Protein AF-A0A3N5RL73-F1 (afdb_monomer_lite)

pLDDT: mean 87.53, std 9.95, range [40.62, 96.88]

Foldseek 3Di:
DDDDPDPPPDDDLPDDDDPVVVVVVVVVVCVVQLVVQQLLLQLLQHDSVVQVVVQVVVQVVVCVVVVSPDNDGRGDDLVCSVVLNVQCCVPVVVCVPDPPRRHDPVSCVRCVVVVVVVV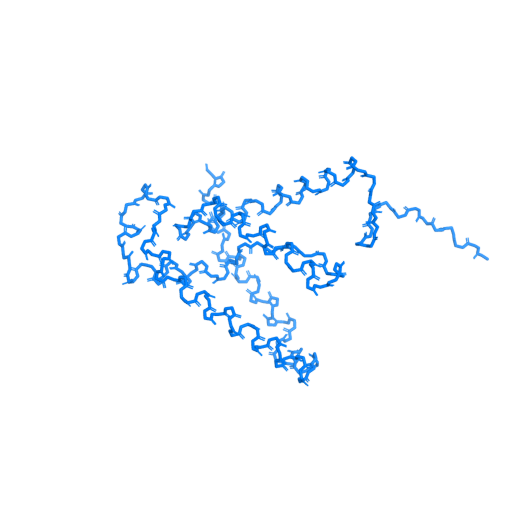VVVVVVVVVCVVVDPVVVCVVQPCVNVVVVVVVSVVVCVVVVVVVVD

Sequence (166 aa):
MTVKEQPIAGYLPADTPPWGAMLSLAFQQVLTMFPATVLVAILTKFDVGVTLLASGIGTIVALLVSSRRIPMYYGSSFSYISVVVTAMSLYASDCFADPTTFYCPEGVRLVQVGIIGTAVVEILIGLLIMRIGKAALDKALPPIITGSVAIVIGVALAGAALNMAA

Structure (mmCIF, N/CA/C/O backbone):
data_AF-A0A3N5RL73-F1
#
_entry.id   AF-A0A3N5RL73-F1
#
loop_
_atom_site.group_PDB
_atom_site.id
_atom_site.type_symbol
_atom_site.label_atom_id
_atom_site.label_alt_id
_atom_site.label_comp_id
_atom_site.label_asym_id
_atom_site.label_entity_id
_atom_site.label_seq_id
_atom_site.pdbx_PDB_ins_code
_atom_site.Cartn_x
_atom_site.Cartn_y
_atom_site.Cartn_z
_atom_site.occupancy
_atom_site.B_iso_or_equiv
_atom_site.auth_seq_id
_atom_site.auth_comp_id
_atom_site.auth_asym_id
_atom_site.auth_atom_id
_atom_site.pdbx_PDB_model_num
ATOM 1 N N . MET A 1 1 ? -15.400 5.878 47.281 1.00 42.94 1 MET A N 1
ATOM 2 C CA . MET A 1 1 ? -14.111 6.188 46.628 1.00 42.94 1 MET A CA 1
ATOM 3 C C . MET A 1 1 ? -14.420 6.675 45.222 1.00 42.94 1 MET A C 1
ATOM 5 O O . MET A 1 1 ? -14.695 5.869 44.348 1.00 42.94 1 MET A O 1
ATOM 9 N N . THR A 1 2 ? -14.513 7.990 45.037 1.00 40.62 2 THR A N 1
ATOM 10 C CA . THR A 1 2 ? -14.751 8.620 43.732 1.00 40.62 2 THR A CA 1
ATOM 11 C C . THR A 1 2 ? -13.451 8.579 42.939 1.00 40.62 2 THR A C 1
ATOM 13 O O . THR A 1 2 ? -12.511 9.306 43.261 1.00 40.62 2 THR A O 1
ATOM 16 N N . VAL A 1 3 ? -13.374 7.688 41.950 1.00 48.78 3 VAL A N 1
ATOM 17 C CA . VAL A 1 3 ? -12.258 7.643 41.003 1.00 48.78 3 VAL A CA 1
ATOM 18 C C . VAL A 1 3 ? -12.286 8.956 40.227 1.00 48.78 3 VAL A C 1
ATOM 20 O O . VAL A 1 3 ? -13.210 9.222 39.468 1.00 48.78 3 VAL A O 1
ATOM 23 N N . LYS A 1 4 ? -11.313 9.823 40.503 1.00 47.50 4 LYS A N 1
ATOM 24 C CA . LYS A 1 4 ? -11.118 11.085 39.796 1.00 47.50 4 LYS A CA 1
ATOM 25 C C . LYS A 1 4 ? -10.590 10.713 38.409 1.00 47.50 4 LYS A C 1
ATOM 27 O O . LYS A 1 4 ? -9.442 10.285 38.306 1.00 47.50 4 LYS A O 1
ATOM 32 N N . GLU A 1 5 ? -11.438 10.781 37.384 1.00 56.78 5 GLU A N 1
ATOM 33 C CA . GLU A 1 5 ? -11.018 10.568 35.998 1.00 56.78 5 GLU A CA 1
ATOM 34 C C . GLU A 1 5 ? -9.892 11.560 35.683 1.00 56.78 5 GLU A C 1
ATOM 36 O O . GLU A 1 5 ? -10.065 12.778 35.747 1.00 56.78 5 GLU A O 1
ATOM 41 N N . GLN A 1 6 ? -8.695 11.027 35.442 1.00 58.50 6 GLN A N 1
ATOM 42 C CA . GLN A 1 6 ? -7.573 11.800 34.924 1.00 58.50 6 GLN A CA 1
ATOM 43 C C . GLN A 1 6 ? -8.011 12.350 33.560 1.00 58.50 6 GLN A C 1
ATOM 45 O O . GLN A 1 6 ? -8.498 11.559 32.748 1.00 58.50 6 GLN A O 1
ATOM 50 N N . PRO A 1 7 ? -7.881 13.661 33.287 1.00 56.38 7 PRO A N 1
ATOM 51 C CA . PRO A 1 7 ? -8.250 14.201 31.990 1.00 56.38 7 PRO A CA 1
ATOM 52 C C . PRO A 1 7 ? -7.382 13.509 30.941 1.00 56.38 7 PRO A C 1
ATOM 54 O O . PRO A 1 7 ? -6.158 13.644 30.947 1.00 56.38 7 PRO A O 1
ATOM 57 N N . ILE A 1 8 ? -8.015 12.702 30.092 1.00 63.44 8 ILE A N 1
ATOM 58 C CA . ILE A 1 8 ? -7.330 11.976 29.031 1.00 63.44 8 ILE A CA 1
ATOM 59 C C . ILE A 1 8 ? -6.752 13.044 28.101 1.00 63.44 8 ILE A C 1
ATOM 61 O O . ILE A 1 8 ? -7.492 13.775 27.447 1.00 63.44 8 ILE A O 1
ATOM 65 N N . ALA A 1 9 ? -5.429 13.198 28.094 1.00 69.88 9 ALA A N 1
ATOM 66 C CA . ALA A 1 9 ? -4.755 14.147 27.221 1.00 69.88 9 ALA A CA 1
ATOM 67 C C . ALA A 1 9 ? -4.722 13.573 25.795 1.00 69.88 9 ALA A C 1
ATOM 69 O O . ALA A 1 9 ? -3.747 12.944 25.393 1.00 69.88 9 ALA A O 1
ATOM 70 N N . GLY A 1 10 ? -5.816 13.730 25.047 1.00 76.44 10 GLY A N 1
ATOM 71 C CA . GLY A 1 10 ? -5.929 13.255 23.668 1.00 76.44 10 GLY A CA 1
ATOM 72 C C . GLY A 1 10 ? -7.360 13.278 23.137 1.00 76.44 10 GLY A C 1
ATOM 73 O O . GLY A 1 10 ? -8.298 13.557 23.876 1.00 76.44 10 GLY A O 1
ATOM 74 N N . TYR A 1 11 ? -7.505 12.978 21.847 1.00 84.19 11 TYR A N 1
ATOM 75 C CA . TYR A 1 11 ? -8.799 12.808 21.187 1.00 84.19 11 TYR A CA 1
ATOM 76 C C . TYR A 1 11 ? -9.004 11.332 20.853 1.00 84.19 11 TYR A C 1
ATOM 78 O O . TYR A 1 11 ? -8.106 10.681 20.313 1.00 84.19 11 TYR A O 1
ATOM 86 N N . LEU A 1 12 ? -10.181 10.803 21.162 1.00 85.75 12 LEU A N 1
ATOM 87 C CA . LEU A 1 12 ? -10.615 9.484 20.722 1.00 85.75 12 LEU A CA 1
ATOM 88 C C . LEU A 1 12 ? -11.073 9.540 19.256 1.00 85.75 12 LEU A C 1
ATOM 90 O O . LEU A 1 12 ? -11.451 10.603 18.766 1.00 85.75 12 LEU A O 1
ATOM 94 N N . PRO A 1 13 ? -11.124 8.399 18.543 1.00 81.69 13 PRO A N 1
ATOM 95 C CA . PRO A 1 13 ? -11.604 8.359 17.158 1.00 81.69 13 PRO A CA 1
ATOM 96 C C . PRO A 1 13 ? -13.014 8.926 16.934 1.00 81.69 13 PRO A C 1
ATOM 98 O O . PRO A 1 13 ? -13.340 9.319 15.818 1.00 81.69 13 PRO A O 1
ATOM 101 N N . ALA A 1 14 ? -13.855 8.929 17.972 1.00 80.56 14 ALA A N 1
ATOM 102 C CA . ALA A 1 14 ? -15.213 9.467 17.922 1.00 80.56 14 ALA A CA 1
ATOM 103 C C . ALA A 1 14 ? -15.287 10.970 18.244 1.00 80.56 14 ALA A C 1
ATOM 105 O O . ALA A 1 14 ? -16.332 11.583 18.019 1.00 80.56 14 ALA A O 1
ATOM 106 N N . ASP A 1 15 ? -14.210 11.557 18.765 1.00 85.31 15 ASP A N 1
ATOM 107 C CA . ASP A 1 15 ? -14.192 12.955 19.170 1.00 85.31 15 ASP A CA 1
ATOM 108 C C . ASP A 1 15 ? -14.015 13.861 17.952 1.00 85.31 15 ASP A C 1
ATOM 110 O O . ASP A 1 15 ? -13.304 13.544 16.997 1.00 85.31 15 ASP A O 1
ATOM 114 N N . THR A 1 16 ? -14.640 15.035 18.001 1.00 85.44 16 THR A N 1
ATOM 115 C CA . THR A 1 16 ? -14.447 16.100 17.014 1.00 85.44 16 THR A CA 1
ATOM 116 C C . THR A 1 16 ? -13.618 17.216 17.651 1.00 85.44 16 THR A C 1
ATOM 118 O O . THR A 1 16 ? -14.180 18.020 18.403 1.00 85.44 16 THR A O 1
ATOM 121 N N . PRO A 1 17 ? -12.294 17.273 17.399 1.00 86.88 17 PRO A N 1
ATOM 122 C CA . PRO A 1 17 ? -11.440 18.312 17.954 1.00 86.88 17 PRO A CA 1
ATOM 123 C C . PRO A 1 17 ? -11.892 19.713 17.514 1.00 86.88 17 PRO A C 1
ATOM 125 O O . PRO A 1 17 ? -12.542 19.861 16.477 1.00 86.88 17 PRO A O 1
ATOM 128 N N . PRO A 1 18 ? -11.479 20.775 18.225 1.00 91.94 18 PRO A N 1
ATOM 129 C CA . PRO A 1 18 ? -11.580 22.137 17.719 1.00 91.94 18 PRO A CA 1
ATOM 130 C C . PRO A 1 18 ? -10.900 22.259 16.352 1.00 91.94 18 PRO A C 1
ATOM 132 O O . PRO A 1 18 ? -9.870 21.631 16.104 1.00 91.94 18 PRO A O 1
ATOM 135 N N . TRP A 1 19 ? -11.422 23.129 15.489 1.00 90.75 19 TRP A N 1
ATOM 136 C CA . TRP A 1 19 ? -10.955 23.292 14.106 1.00 90.75 19 TRP A CA 1
ATOM 137 C C . TRP A 1 19 ? -9.427 23.443 13.963 1.00 90.75 19 TRP A C 1
ATOM 139 O O . TRP A 1 19 ? -8.816 22.808 13.107 1.00 90.75 19 TRP A O 1
ATOM 149 N N . GLY A 1 20 ? -8.784 24.226 14.839 1.00 92.00 20 GLY A N 1
ATOM 150 C CA . GLY A 1 20 ? -7.326 24.397 14.820 1.00 92.00 20 GLY A CA 1
ATOM 151 C C . GLY A 1 20 ? -6.554 23.114 15.153 1.00 92.00 20 GLY A C 1
ATOM 152 O O . GLY A 1 20 ? -5.545 22.812 14.517 1.00 92.00 20 GLY A O 1
ATOM 153 N N . ALA A 1 21 ? -7.055 22.320 16.104 1.00 88.88 21 ALA A N 1
ATOM 154 C CA . ALA A 1 21 ? -6.481 21.019 16.432 1.00 88.88 21 ALA A CA 1
ATOM 155 C C . ALA A 1 21 ? -6.717 20.009 15.299 1.00 88.88 21 ALA A C 1
ATOM 157 O O . ALA A 1 21 ? -5.794 19.278 14.951 1.00 88.88 21 ALA A O 1
ATOM 158 N N . MET A 1 22 ? -7.900 20.014 14.670 1.00 90.12 22 MET A N 1
ATOM 159 C CA . MET A 1 22 ? -8.181 19.182 13.491 1.00 90.12 22 MET A CA 1
ATOM 160 C C . MET A 1 22 ? -7.202 19.466 12.352 1.00 90.12 22 MET A C 1
ATOM 162 O O . MET A 1 22 ? -6.663 18.531 11.768 1.00 90.12 22 MET A O 1
ATOM 166 N N . LEU A 1 23 ? -6.947 20.743 12.053 1.00 92.50 23 LEU A N 1
ATOM 167 C CA . LEU A 1 23 ? -6.025 21.131 10.988 1.00 92.50 23 LEU A CA 1
ATOM 168 C C . LEU A 1 23 ? -4.587 20.691 11.298 1.00 92.50 23 LEU A C 1
ATOM 170 O O . LEU A 1 23 ? -3.907 20.156 10.426 1.00 92.50 23 LEU A O 1
ATOM 174 N N . SER A 1 24 ? -4.144 20.864 12.546 1.00 93.50 24 SER A N 1
ATOM 175 C CA . SER A 1 24 ? -2.822 20.416 12.999 1.00 93.50 24 SER A CA 1
ATOM 176 C C . SER A 1 24 ? -2.663 18.894 12.895 1.00 93.50 24 SER A C 1
ATOM 178 O O . SER A 1 24 ? -1.688 18.412 12.322 1.00 93.50 24 SER A O 1
ATOM 180 N N . LEU A 1 25 ? -3.651 18.127 13.369 1.00 91.75 25 LEU A N 1
ATOM 181 C CA . LEU A 1 25 ? -3.655 16.662 13.290 1.00 91.75 25 LEU A CA 1
ATOM 182 C C . LEU A 1 25 ? -3.693 16.165 11.839 1.00 91.75 25 LEU A C 1
ATOM 184 O O . LEU A 1 25 ? -2.964 15.242 11.483 1.00 91.75 25 LEU A O 1
ATOM 188 N N . ALA A 1 26 ? -4.494 16.802 10.981 1.00 90.25 26 ALA A N 1
ATOM 189 C CA . ALA A 1 26 ? -4.532 16.488 9.556 1.00 90.25 26 ALA A CA 1
ATOM 190 C C . ALA A 1 26 ? -3.167 16.726 8.899 1.00 90.25 26 ALA A C 1
ATOM 192 O O . ALA A 1 26 ? -2.690 15.887 8.136 1.00 90.25 26 ALA A O 1
ATOM 193 N N . PHE A 1 27 ? -2.504 17.832 9.236 1.00 92.75 27 PHE A N 1
ATOM 194 C CA . PHE A 1 27 ? -1.169 18.130 8.732 1.00 92.75 27 PHE A CA 1
ATOM 195 C C . PHE A 1 27 ? -0.124 17.116 9.220 1.00 92.75 27 PHE A C 1
ATOM 197 O O . PHE A 1 27 ? 0.655 16.614 8.412 1.00 92.75 27 PHE A O 1
ATOM 204 N N . GLN A 1 28 ? -0.149 16.737 10.502 1.00 93.81 28 GLN A N 1
ATOM 205 C CA . GLN A 1 28 ? 0.718 15.681 11.043 1.00 93.81 28 GLN A CA 1
ATOM 206 C C . GLN A 1 28 ? 0.522 14.350 10.312 1.00 93.81 28 GLN A C 1
ATOM 208 O O . GLN A 1 28 ? 1.499 13.685 9.963 1.00 93.81 28 GLN A O 1
ATOM 213 N N . GLN A 1 29 ? -0.727 13.981 10.025 1.00 91.62 29 GLN A N 1
ATOM 214 C CA . GLN A 1 29 ? -1.035 12.756 9.295 1.00 91.62 29 GLN A CA 1
ATOM 215 C C . GLN A 1 29 ? -0.472 12.794 7.870 1.00 91.62 29 GLN A C 1
ATOM 217 O O . GLN A 1 29 ? 0.150 11.827 7.429 1.00 91.62 29 GLN A O 1
ATOM 222 N N . VAL A 1 30 ? -0.652 13.914 7.162 1.00 90.69 30 VAL A N 1
ATOM 223 C CA . VAL A 1 30 ? -0.111 14.098 5.808 1.00 90.69 30 VAL A CA 1
ATOM 224 C C . VAL A 1 30 ? 1.410 13.994 5.823 1.00 90.69 30 VAL A C 1
ATOM 226 O O . VAL A 1 30 ? 1.960 13.213 5.052 1.00 90.69 30 VAL A O 1
ATOM 229 N N . LEU A 1 31 ? 2.089 14.704 6.727 1.00 91.44 31 LEU A N 1
ATOM 230 C CA . LEU A 1 31 ? 3.550 14.650 6.842 1.00 91.44 31 LEU A CA 1
ATOM 231 C C . LEU A 1 31 ? 4.068 13.241 7.147 1.00 91.44 31 LEU A C 1
ATOM 233 O O . LEU A 1 31 ? 5.123 12.857 6.652 1.00 91.44 31 LEU A O 1
ATOM 237 N N . THR A 1 32 ? 3.320 12.465 7.929 1.00 91.25 32 THR A N 1
ATOM 238 C CA . THR A 1 32 ? 3.708 11.098 8.298 1.00 91.25 32 THR A CA 1
ATOM 239 C C . THR A 1 32 ? 3.550 10.123 7.129 1.00 91.25 32 THR A C 1
ATOM 241 O O . THR A 1 32 ? 4.399 9.259 6.922 1.00 91.25 32 THR A O 1
ATOM 244 N N . MET A 1 33 ? 2.479 10.253 6.340 1.00 91.38 33 MET A N 1
ATOM 245 C CA . MET A 1 33 ? 2.147 9.303 5.266 1.00 91.38 33 MET A CA 1
ATOM 246 C C . MET A 1 33 ? 2.750 9.670 3.904 1.00 91.38 33 MET A C 1
ATOM 248 O O . MET A 1 33 ? 2.891 8.808 3.028 1.00 91.38 33 MET A O 1
ATOM 252 N N . PHE A 1 34 ? 3.113 10.940 3.713 1.00 91.00 34 PHE A N 1
ATOM 253 C CA . PHE A 1 34 ? 3.621 11.462 2.447 1.00 91.00 34 PHE A CA 1
ATOM 254 C C . PHE A 1 34 ? 4.910 10.767 1.981 1.00 91.00 34 PHE A C 1
ATOM 256 O O . PHE A 1 34 ? 4.891 10.236 0.868 1.00 91.00 34 PHE A O 1
ATOM 263 N N . PRO A 1 35 ? 5.992 10.662 2.785 1.00 89.38 35 PRO A N 1
ATOM 264 C CA . PRO A 1 35 ? 7.2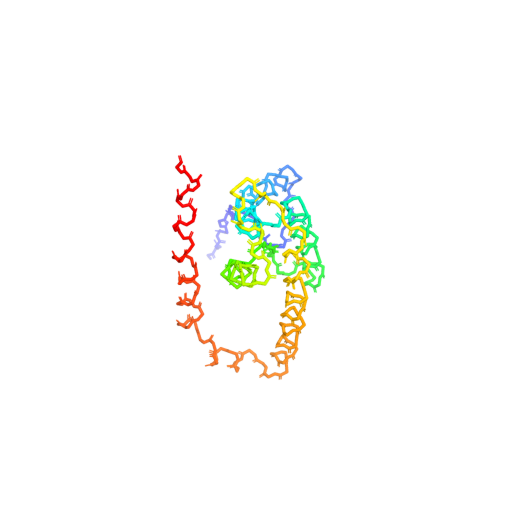51 10.087 2.306 1.00 89.38 35 PRO A CA 1
ATOM 265 C C . PRO A 1 35 ? 7.095 8.642 1.831 1.00 89.38 35 PRO A C 1
ATOM 267 O O . PRO A 1 35 ? 7.623 8.275 0.788 1.00 89.38 35 PRO A O 1
ATOM 270 N N . ALA A 1 36 ? 6.309 7.837 2.553 1.00 88.31 36 ALA A N 1
ATOM 271 C CA . ALA A 1 36 ? 6.050 6.447 2.195 1.00 88.31 36 ALA A CA 1
ATOM 272 C C . ALA A 1 36 ? 5.276 6.318 0.869 1.00 88.31 36 ALA A C 1
ATOM 274 O O . ALA A 1 36 ? 5.620 5.502 0.016 1.00 88.31 36 ALA A O 1
ATOM 275 N N . THR A 1 37 ? 4.248 7.146 0.670 1.00 91.94 37 THR A N 1
ATOM 276 C CA . THR A 1 37 ? 3.416 7.105 -0.544 1.00 91.94 37 THR A CA 1
ATOM 277 C C . THR A 1 37 ? 4.203 7.559 -1.776 1.00 91.94 37 THR A C 1
ATOM 279 O O . THR A 1 37 ? 4.136 6.916 -2.825 1.00 91.94 37 THR A O 1
ATOM 282 N N . VAL A 1 38 ? 4.993 8.626 -1.627 1.00 91.75 38 VAL A N 1
ATOM 283 C CA . VAL A 1 38 ? 5.872 9.160 -2.678 1.00 91.75 38 VAL A CA 1
ATOM 284 C C . VAL A 1 38 ? 6.990 8.177 -3.014 1.00 91.75 38 VAL A C 1
ATOM 286 O O . VAL A 1 38 ? 7.269 7.960 -4.190 1.00 91.75 38 VAL A O 1
ATOM 289 N N . LEU A 1 39 ? 7.579 7.529 -2.005 1.00 89.06 39 LEU A N 1
ATOM 290 C CA . LEU A 1 39 ? 8.617 6.516 -2.188 1.00 89.06 39 LEU A CA 1
ATOM 291 C C . LEU A 1 39 ? 8.160 5.408 -3.140 1.00 89.06 39 LEU A C 1
ATOM 293 O O . LEU A 1 39 ? 8.840 5.101 -4.118 1.00 89.06 39 LEU A O 1
ATOM 297 N N . VAL A 1 40 ? 6.985 4.831 -2.890 1.00 90.69 40 VAL A N 1
ATOM 298 C CA . VAL A 1 40 ? 6.459 3.766 -3.754 1.00 90.69 40 VAL A CA 1
ATOM 299 C C . VAL A 1 40 ? 6.236 4.278 -5.171 1.00 90.69 40 VAL A C 1
ATOM 301 O O . VAL A 1 40 ? 6.606 3.584 -6.117 1.00 90.69 40 VAL A O 1
ATOM 304 N N . ALA A 1 41 ? 5.677 5.481 -5.332 1.00 92.31 41 ALA A N 1
ATOM 305 C CA . ALA A 1 41 ? 5.438 6.058 -6.651 1.00 92.31 41 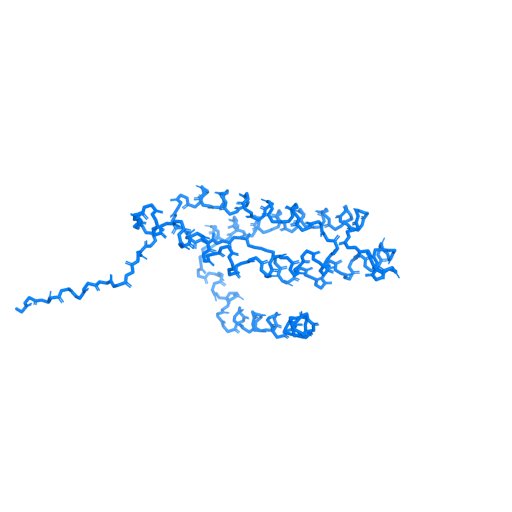ALA A CA 1
ATOM 306 C C . ALA A 1 41 ? 6.746 6.210 -7.446 1.00 92.31 41 ALA A C 1
ATOM 308 O O . ALA A 1 41 ? 6.824 5.775 -8.593 1.00 92.31 41 ALA A O 1
ATOM 309 N N . ILE A 1 42 ? 7.804 6.719 -6.807 1.00 90.06 42 ILE A N 1
ATOM 310 C CA . ILE A 1 42 ? 9.124 6.879 -7.431 1.00 90.06 42 ILE A CA 1
ATOM 311 C C . ILE A 1 42 ? 9.723 5.521 -7.812 1.00 90.06 42 ILE A C 1
ATOM 313 O O . ILE A 1 42 ? 10.163 5.345 -8.948 1.00 90.06 42 ILE A O 1
ATOM 317 N N . LEU A 1 43 ? 9.714 4.537 -6.906 1.00 89.00 43 LEU A N 1
ATOM 318 C CA . LEU A 1 43 ? 10.297 3.216 -7.182 1.00 89.00 43 LEU A CA 1
ATOM 319 C C . LEU A 1 43 ? 9.562 2.460 -8.290 1.00 89.00 43 LEU A C 1
ATOM 321 O O . LEU A 1 43 ? 10.178 1.698 -9.031 1.00 89.00 43 LEU A O 1
ATOM 325 N N . THR A 1 44 ? 8.254 2.675 -8.415 1.00 91.12 44 THR A N 1
ATOM 326 C CA . THR A 1 44 ? 7.408 2.016 -9.420 1.00 91.12 44 THR A CA 1
ATOM 327 C C . THR A 1 44 ? 7.262 2.812 -10.717 1.00 91.12 44 THR A C 1
ATOM 329 O O . THR A 1 44 ? 6.608 2.340 -11.642 1.00 91.12 44 THR A O 1
ATOM 332 N N . LYS A 1 45 ? 7.894 3.991 -10.826 1.00 91.31 45 LYS A N 1
ATOM 333 C CA . LYS A 1 45 ? 7.756 4.925 -11.961 1.00 91.31 45 LYS A CA 1
ATOM 334 C C . LYS A 1 45 ? 6.306 5.372 -12.203 1.00 91.31 45 LYS A C 1
ATOM 336 O O . LYS A 1 45 ? 5.894 5.581 -13.348 1.00 91.31 45 LYS A O 1
ATOM 341 N N . PHE A 1 46 ? 5.525 5.497 -11.134 1.00 92.94 46 PHE A N 1
ATOM 342 C CA . PHE A 1 46 ? 4.163 6.027 -11.163 1.00 92.94 46 PHE A CA 1
ATOM 343 C C . PHE A 1 46 ? 4.188 7.544 -10.971 1.00 92.94 46 PHE A C 1
ATOM 345 O O . PHE A 1 46 ? 5.076 8.091 -10.319 1.00 92.94 46 PHE A O 1
ATOM 352 N N . ASP A 1 47 ? 3.180 8.234 -11.505 1.00 94.31 47 ASP A N 1
ATOM 353 C CA . ASP A 1 47 ? 3.035 9.666 -11.260 1.00 94.31 47 ASP A CA 1
ATOM 354 C C . ASP A 1 47 ? 2.721 9.918 -9.776 1.00 94.31 47 ASP A C 1
ATOM 356 O O . ASP A 1 47 ? 1.760 9.377 -9.212 1.00 94.31 47 ASP A O 1
ATOM 360 N N . VAL A 1 48 ? 3.551 10.737 -9.129 1.00 92.81 48 VAL A N 1
ATOM 361 C CA . VAL A 1 48 ? 3.452 11.025 -7.693 1.00 92.81 48 VAL A CA 1
ATOM 362 C C . VAL A 1 48 ? 2.146 11.751 -7.362 1.00 92.81 48 VAL A C 1
ATOM 364 O O . VAL A 1 48 ? 1.496 11.423 -6.368 1.00 92.81 48 VAL A O 1
ATOM 367 N N . GLY A 1 49 ? 1.735 12.710 -8.196 1.00 93.88 49 GLY A N 1
ATOM 368 C CA . GLY A 1 49 ? 0.524 13.501 -7.985 1.00 93.88 49 GLY A CA 1
ATOM 369 C C . GLY A 1 49 ? -0.736 12.647 -8.082 1.00 93.88 49 GLY A C 1
ATOM 370 O O . GLY A 1 49 ? -1.589 12.700 -7.194 1.00 93.88 49 GLY A O 1
ATOM 371 N N . VAL A 1 50 ? -0.823 11.798 -9.107 1.00 93.44 50 VAL A N 1
ATOM 372 C CA . VAL A 1 50 ? -1.930 10.846 -9.283 1.00 93.44 50 VAL A CA 1
ATOM 373 C C . VAL A 1 50 ? -1.968 9.841 -8.136 1.00 93.44 50 VAL A C 1
ATOM 375 O O . VAL A 1 50 ? -3.043 9.558 -7.612 1.00 93.44 50 VAL A O 1
ATOM 378 N N . THR A 1 51 ? -0.811 9.343 -7.695 1.00 93.88 51 THR A N 1
ATOM 379 C CA . THR A 1 51 ? -0.731 8.382 -6.582 1.00 93.88 51 THR A CA 1
ATOM 380 C C . THR A 1 51 ? -1.216 9.000 -5.267 1.00 93.88 51 THR A C 1
ATOM 382 O O . THR A 1 51 ? -2.014 8.389 -4.552 1.00 93.88 51 THR A O 1
ATOM 385 N N . LEU A 1 52 ? -0.804 10.234 -4.958 1.00 94.12 52 LEU A N 1
ATOM 386 C CA . LEU A 1 52 ? -1.267 10.966 -3.772 1.00 94.12 52 LEU A CA 1
ATOM 387 C C . LEU A 1 52 ? -2.768 11.269 -3.836 1.00 94.12 52 LEU A C 1
ATOM 389 O O . LEU A 1 52 ? -3.474 11.098 -2.840 1.00 94.12 52 LEU A O 1
ATOM 393 N N . LEU A 1 53 ? -3.268 11.679 -5.005 1.00 94.88 53 LEU A N 1
ATOM 394 C CA . LEU A 1 53 ? -4.691 11.935 -5.218 1.00 94.88 53 LEU A CA 1
ATOM 395 C C . LEU A 1 53 ? -5.519 10.657 -5.028 1.00 94.88 53 LEU A C 1
ATOM 397 O O . LEU A 1 53 ? -6.515 10.674 -4.306 1.00 94.88 53 LEU A O 1
ATOM 401 N N . ALA A 1 54 ? -5.092 9.546 -5.630 1.00 93.75 54 ALA A N 1
ATOM 402 C CA . ALA A 1 54 ? -5.758 8.253 -5.514 1.00 93.75 54 ALA A CA 1
ATOM 403 C C . ALA A 1 54 ? -5.771 7.743 -4.064 1.00 93.75 54 ALA A C 1
ATOM 405 O O . ALA A 1 54 ? -6.810 7.285 -3.595 1.00 93.75 54 ALA A O 1
ATOM 406 N N . SER A 1 55 ? -4.663 7.893 -3.332 1.00 93.25 55 SER A N 1
ATOM 407 C CA . SER A 1 55 ? -4.563 7.586 -1.896 1.00 93.25 55 SER A CA 1
ATOM 408 C C . SER A 1 55 ? -5.543 8.419 -1.051 1.00 93.25 55 SER A C 1
ATOM 410 O O . SER A 1 55 ? -6.281 7.891 -0.211 1.00 93.25 55 SER A O 1
ATOM 412 N N . GLY A 1 56 ? -5.629 9.727 -1.319 1.00 93.38 56 GLY A N 1
ATOM 413 C CA . GLY A 1 56 ? -6.573 10.623 -0.649 1.00 93.38 56 GLY A CA 1
ATOM 414 C C . GLY A 1 56 ? -8.032 10.243 -0.908 1.00 93.38 56 GLY A C 1
ATOM 415 O O . GLY A 1 56 ? -8.815 10.104 0.034 1.00 93.38 56 GLY A O 1
ATOM 416 N N . ILE A 1 57 ? -8.392 10.006 -2.174 1.00 95.31 57 ILE A N 1
ATOM 417 C CA . ILE A 1 57 ? -9.738 9.558 -2.559 1.00 95.31 57 ILE A CA 1
ATOM 418 C C . ILE A 1 57 ? -10.047 8.193 -1.936 1.00 95.31 57 ILE A C 1
ATOM 420 O O . ILE A 1 57 ? -11.113 8.022 -1.350 1.00 95.31 57 ILE A O 1
ATOM 424 N N . GLY A 1 58 ? -9.115 7.240 -2.001 1.00 93.62 58 GLY A N 1
ATOM 425 C CA . GLY A 1 58 ? -9.266 5.908 -1.415 1.00 93.62 58 GLY A CA 1
ATOM 426 C C . GLY A 1 58 ? -9.506 5.963 0.091 1.00 93.62 58 GLY A C 1
ATOM 427 O O . GLY A 1 58 ? -10.408 5.299 0.600 1.00 93.62 58 GLY A O 1
ATOM 428 N N . THR A 1 59 ? -8.784 6.836 0.795 1.00 93.56 59 THR A N 1
ATOM 429 C CA . THR A 1 59 ? -8.992 7.079 2.227 1.00 93.56 59 THR A CA 1
ATOM 430 C C . THR A 1 59 ? -10.391 7.632 2.506 1.00 93.56 59 THR A C 1
ATOM 432 O O . THR A 1 59 ? -11.080 7.136 3.397 1.00 93.56 59 THR A O 1
ATOM 435 N N . ILE A 1 60 ? -10.866 8.609 1.725 1.00 93.62 60 ILE A N 1
ATOM 436 C CA . ILE A 1 60 ? -12.229 9.150 1.865 1.00 93.62 60 ILE A CA 1
ATOM 437 C C . ILE A 1 60 ? -13.273 8.053 1.629 1.00 93.62 60 ILE A C 1
ATOM 439 O O . ILE A 1 60 ? -14.186 7.891 2.439 1.00 93.62 60 ILE A O 1
ATOM 443 N N . VAL A 1 61 ? -13.127 7.270 0.557 1.00 93.81 61 VAL A N 1
ATOM 444 C CA . VAL A 1 61 ? -14.033 6.157 0.237 1.00 93.81 61 VAL A CA 1
ATOM 445 C C . VAL A 1 61 ? -14.062 5.143 1.380 1.00 93.81 61 VAL A C 1
ATOM 447 O O . VAL A 1 61 ? -15.142 4.768 1.830 1.00 93.81 61 VAL A O 1
ATOM 450 N N . ALA A 1 62 ? -12.907 4.750 1.917 1.00 91.81 62 ALA A N 1
ATOM 451 C CA . ALA A 1 62 ? -12.833 3.795 3.017 1.00 91.81 62 ALA A CA 1
ATOM 452 C C . ALA A 1 62 ? -13.477 4.320 4.310 1.00 91.81 62 ALA A C 1
ATOM 454 O O . ALA A 1 62 ? -14.160 3.570 5.014 1.00 91.81 62 ALA A O 1
ATOM 455 N N . LEU A 1 63 ? -13.322 5.611 4.617 1.00 91.81 63 LEU A N 1
ATOM 456 C CA . LEU A 1 63 ? -13.993 6.244 5.755 1.00 91.81 63 LEU A CA 1
ATOM 457 C C . LEU A 1 63 ? -15.516 6.274 5.578 1.00 91.81 63 LEU A C 1
ATOM 459 O O . LEU A 1 63 ? -16.246 6.065 6.546 1.00 91.81 63 LEU A O 1
ATOM 463 N N . LEU A 1 64 ? -16.011 6.497 4.359 1.00 93.12 64 LEU A N 1
ATOM 464 C CA . LEU A 1 64 ? -17.447 6.469 4.066 1.00 93.12 64 LEU A CA 1
ATOM 465 C C . LEU A 1 64 ? -18.013 5.047 4.152 1.00 93.12 64 LEU A C 1
ATOM 467 O O . LEU A 1 64 ? -19.016 4.831 4.829 1.00 93.12 64 LEU A O 1
ATOM 471 N N . VAL A 1 65 ? -17.339 4.066 3.547 1.00 92.00 65 VAL A N 1
ATOM 472 C CA . VAL A 1 65 ? -17.754 2.652 3.565 1.00 92.00 65 VAL A CA 1
ATOM 473 C C . VAL A 1 65 ? -17.741 2.083 4.987 1.00 92.00 65 VAL A C 1
ATOM 475 O O . VAL A 1 65 ? -18.666 1.379 5.383 1.00 92.00 65 VAL A O 1
ATOM 478 N N . SER A 1 66 ? -16.744 2.437 5.801 1.00 90.25 66 SER A N 1
ATOM 479 C CA . SER A 1 66 ? -16.653 2.008 7.206 1.00 90.25 66 SER A CA 1
ATOM 480 C C . SER A 1 66 ? -17.543 2.808 8.167 1.00 90.25 66 SER A C 1
ATOM 482 O O . SER A 1 66 ? -17.464 2.610 9.383 1.00 90.25 66 SER A O 1
ATOM 484 N N . SER A 1 67 ? -18.388 3.717 7.663 1.00 88.19 67 SER A N 1
ATOM 485 C CA . SER A 1 67 ? -19.220 4.615 8.482 1.00 88.19 67 SER A CA 1
ATOM 486 C C . SER A 1 67 ? -18.411 5.388 9.535 1.00 88.19 67 SER A C 1
ATOM 488 O O . SER A 1 67 ? -18.873 5.581 10.659 1.00 88.19 67 SER A O 1
ATOM 490 N N . ARG A 1 68 ? -17.182 5.794 9.187 1.00 86.69 68 ARG A N 1
ATOM 491 C CA . ARG A 1 68 ? -16.223 6.511 10.049 1.00 86.69 68 ARG A CA 1
ATOM 492 C C . ARG A 1 68 ? -15.851 5.768 11.338 1.00 86.69 68 ARG A C 1
ATOM 494 O O . ARG A 1 68 ? -15.392 6.387 12.290 1.00 86.69 68 ARG A O 1
ATOM 501 N N . ARG A 1 69 ? -16.034 4.444 11.387 1.00 85.75 69 ARG A N 1
ATOM 502 C CA . ARG A 1 69 ? -15.692 3.628 12.567 1.00 85.75 69 ARG A CA 1
ATOM 503 C C . ARG A 1 69 ? -14.234 3.195 12.603 1.00 85.75 69 ARG A C 1
ATOM 505 O O . ARG A 1 69 ? -13.730 2.864 13.670 1.00 85.75 69 ARG A O 1
ATOM 512 N N . ILE A 1 70 ? -13.579 3.157 11.444 1.00 87.62 70 ILE A N 1
ATOM 513 C CA . ILE A 1 70 ? -12.207 2.680 11.302 1.00 87.62 70 ILE A CA 1
ATOM 514 C C . ILE A 1 70 ? -11.337 3.858 10.833 1.00 87.62 70 ILE A C 1
ATOM 516 O O . ILE A 1 70 ? -11.362 4.188 9.646 1.00 87.62 70 ILE A O 1
ATOM 520 N N . PRO A 1 71 ? -10.583 4.512 11.737 1.00 84.00 71 PRO A N 1
ATOM 521 C CA . PRO A 1 71 ? -9.753 5.670 11.408 1.00 84.00 71 PRO A CA 1
ATOM 522 C C . PRO A 1 71 ? -8.430 5.222 10.766 1.00 84.00 71 PRO A C 1
ATOM 524 O O . PRO A 1 71 ? -7.383 5.215 11.407 1.00 84.00 71 PRO A O 1
ATOM 527 N N . MET A 1 72 ? -8.480 4.798 9.502 1.00 86.88 72 MET A N 1
ATOM 528 C CA . MET A 1 72 ? -7.313 4.318 8.751 1.00 86.88 72 MET A CA 1
ATOM 529 C C . MET A 1 72 ? -7.046 5.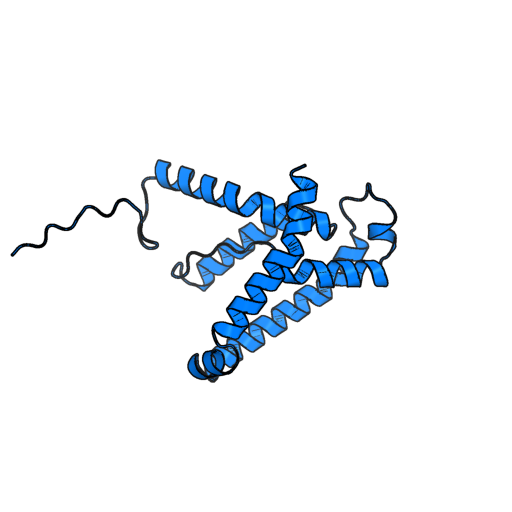196 7.527 1.00 86.88 72 MET A C 1
ATOM 531 O O . MET A 1 72 ? -7.973 5.563 6.806 1.00 86.88 72 MET A O 1
ATOM 535 N N . TYR A 1 73 ? -5.768 5.491 7.282 1.00 88.62 73 TYR A N 1
ATOM 536 C CA . TYR A 1 73 ? -5.283 6.106 6.046 1.00 88.62 73 TYR A CA 1
ATOM 537 C C . TYR A 1 73 ? -4.804 5.017 5.081 1.00 88.62 73 TYR A C 1
ATOM 539 O O . TYR A 1 73 ? -4.102 4.096 5.496 1.00 88.62 73 TYR A O 1
ATOM 547 N N . TYR A 1 74 ? -5.159 5.130 3.802 1.00 88.50 74 TYR A N 1
ATOM 548 C CA . TYR A 1 74 ? -4.833 4.140 2.774 1.00 88.50 74 TYR A CA 1
ATOM 549 C C . TYR A 1 74 ? -3.734 4.663 1.851 1.00 88.50 74 TYR A C 1
ATOM 551 O O . TYR A 1 74 ? -4.026 5.299 0.846 1.00 88.50 74 TYR A O 1
ATOM 559 N N . GLY A 1 75 ? -2.476 4.388 2.207 1.00 86.31 75 GLY A N 1
ATOM 560 C CA . GLY A 1 75 ? -1.303 4.727 1.397 1.00 86.31 75 GLY A CA 1
ATOM 561 C C . GLY A 1 75 ? -0.901 3.640 0.393 1.00 86.31 75 GLY A C 1
ATOM 562 O O . GLY A 1 75 ? -1.552 2.603 0.262 1.00 86.31 75 GLY A O 1
ATOM 563 N N . SER A 1 76 ? 0.215 3.872 -0.301 1.00 88.88 76 SER A N 1
ATOM 564 C CA . SER A 1 76 ? 0.781 2.917 -1.261 1.00 88.88 76 SER A CA 1
ATOM 565 C C . SER A 1 76 ? 1.276 1.634 -0.584 1.00 88.88 76 SER A C 1
ATOM 567 O O . SER A 1 76 ? 1.998 1.683 0.413 1.00 88.88 76 SER A O 1
ATOM 569 N N . SER A 1 77 ? 0.937 0.474 -1.153 1.00 89.06 77 SER A N 1
ATOM 570 C CA . SER A 1 77 ? 1.322 -0.822 -0.589 1.00 89.06 77 SER A CA 1
ATOM 571 C C . SER A 1 77 ? 2.755 -1.212 -0.950 1.00 89.06 77 SER A C 1
ATOM 573 O O . SER A 1 77 ? 3.109 -1.420 -2.109 1.00 89.06 77 SER A O 1
ATOM 575 N N . PHE A 1 78 ? 3.579 -1.361 0.079 1.00 88.12 78 PHE A N 1
ATOM 576 C CA . PHE A 1 78 ? 5.001 -1.686 -0.021 1.00 88.12 78 PHE A CA 1
ATOM 577 C C . PHE A 1 78 ? 5.253 -3.100 -0.567 1.00 88.12 78 PHE A C 1
ATOM 579 O O . PHE A 1 78 ? 6.247 -3.335 -1.252 1.00 88.12 78 PHE A O 1
ATOM 586 N N . SER A 1 79 ? 4.320 -4.030 -0.343 1.00 88.31 79 SER A N 1
ATOM 587 C CA . SER A 1 79 ? 4.402 -5.390 -0.886 1.00 88.31 79 SER A CA 1
ATOM 588 C C . SER A 1 79 ? 4.278 -5.443 -2.411 1.00 88.31 79 SER A C 1
ATOM 590 O O . SER A 1 79 ? 4.727 -6.412 -3.018 1.00 88.31 79 SER A O 1
ATOM 592 N N . TYR A 1 80 ? 3.709 -4.409 -3.040 1.00 89.75 80 TYR A N 1
ATOM 593 C CA . TYR A 1 80 ? 3.550 -4.346 -4.493 1.00 89.75 80 TYR A CA 1
ATOM 594 C C . TYR A 1 80 ? 4.804 -3.841 -5.214 1.00 89.75 80 TYR A C 1
ATOM 596 O O . TYR A 1 80 ? 4.911 -4.058 -6.418 1.00 89.75 80 TYR A O 1
ATOM 604 N N . ILE A 1 81 ? 5.766 -3.216 -4.516 1.00 89.75 81 ILE A N 1
ATOM 605 C CA . ILE A 1 81 ? 6.971 -2.650 -5.150 1.00 89.75 81 ILE A CA 1
ATOM 606 C C . ILE A 1 81 ? 7.717 -3.727 -5.940 1.00 89.75 81 ILE A C 1
ATOM 608 O O . ILE A 1 81 ? 7.980 -3.543 -7.125 1.00 89.75 81 ILE A O 1
ATOM 612 N N . SER A 1 82 ? 8.035 -4.858 -5.302 1.00 87.12 82 SER A N 1
ATOM 613 C CA . SER A 1 82 ? 8.812 -5.929 -5.935 1.00 87.12 82 SER A CA 1
ATOM 614 C C . SER A 1 82 ? 8.108 -6.470 -7.176 1.00 87.12 82 SER A C 1
ATOM 616 O O . SER A 1 82 ? 8.709 -6.549 -8.242 1.00 87.12 82 SER A O 1
ATOM 618 N N . VAL A 1 83 ? 6.813 -6.769 -7.065 1.00 89.75 83 VAL A N 1
ATOM 619 C CA . VAL A 1 83 ? 6.021 -7.339 -8.159 1.00 89.75 83 VAL A CA 1
ATOM 620 C C . VAL A 1 83 ? 5.893 -6.355 -9.323 1.00 89.75 83 VAL A C 1
ATOM 622 O O . VAL A 1 83 ? 6.090 -6.753 -10.468 1.00 89.75 83 VAL A O 1
ATOM 625 N N . VAL A 1 84 ? 5.613 -5.077 -9.050 1.00 93.00 84 VAL A N 1
ATOM 626 C CA . VAL A 1 84 ? 5.483 -4.037 -10.085 1.00 93.00 84 VAL A CA 1
ATOM 627 C C . VAL A 1 84 ? 6.815 -3.803 -10.793 1.00 93.00 84 VAL A C 1
ATOM 629 O O . VAL A 1 84 ? 6.858 -3.837 -12.021 1.00 93.00 84 VAL A O 1
ATOM 632 N N . VAL A 1 85 ? 7.910 -3.638 -10.043 1.00 90.12 85 VAL A N 1
ATOM 633 C CA . VAL A 1 85 ? 9.249 -3.424 -10.614 1.00 90.12 85 VAL A CA 1
ATOM 634 C C . VAL A 1 85 ? 9.686 -4.625 -11.446 1.00 90.12 85 VAL A C 1
ATOM 636 O O . VAL A 1 85 ? 10.191 -4.440 -12.553 1.00 90.12 85 VAL A O 1
ATOM 639 N N . THR A 1 86 ? 9.459 -5.852 -10.970 1.00 90.56 86 THR A N 1
ATOM 640 C CA . THR A 1 86 ? 9.784 -7.066 -11.729 1.00 90.56 86 THR A CA 1
ATOM 641 C C . THR A 1 86 ? 8.927 -7.184 -12.988 1.00 90.56 86 THR A C 1
ATOM 643 O O . THR A 1 86 ? 9.473 -7.411 -14.063 1.00 90.56 86 THR A O 1
ATOM 646 N N . ALA A 1 87 ? 7.609 -6.985 -12.899 1.00 92.62 87 ALA A N 1
ATOM 647 C CA . ALA A 1 87 ? 6.723 -7.063 -14.061 1.00 92.62 87 ALA A CA 1
ATOM 648 C C . ALA A 1 87 ? 7.087 -6.018 -15.125 1.00 92.62 87 ALA A C 1
ATOM 650 O O . ALA A 1 87 ? 7.233 -6.353 -16.299 1.00 92.62 87 ALA A O 1
ATOM 651 N N . MET A 1 88 ? 7.304 -4.768 -14.718 1.00 92.75 88 MET A N 1
ATOM 652 C CA . MET A 1 88 ? 7.719 -3.705 -15.631 1.00 92.75 88 MET A CA 1
ATOM 653 C C . MET A 1 88 ? 9.111 -3.970 -16.212 1.00 92.75 88 MET A C 1
ATOM 655 O O . MET A 1 88 ? 9.293 -3.811 -17.408 1.00 92.75 88 MET A O 1
ATOM 659 N N . SER A 1 89 ? 10.074 -4.461 -15.427 1.00 89.31 89 SER A N 1
ATOM 660 C CA . SER A 1 89 ? 11.404 -4.818 -15.950 1.00 89.31 89 SER A CA 1
ATOM 661 C C . SER A 1 89 ? 11.362 -5.936 -16.998 1.00 89.31 89 SER A C 1
ATOM 663 O O . SER A 1 89 ? 12.165 -5.926 -17.926 1.00 89.31 89 SER A O 1
ATOM 665 N N . LEU A 1 90 ? 10.438 -6.895 -16.867 1.00 90.88 90 LEU A N 1
ATOM 666 C CA . LEU A 1 90 ? 10.322 -8.038 -17.781 1.00 90.88 90 LEU A CA 1
ATOM 667 C C . LEU A 1 90 ? 9.581 -7.710 -19.082 1.00 90.88 90 LEU A C 1
ATOM 669 O O . LEU A 1 90 ? 9.929 -8.244 -20.131 1.00 90.88 90 LEU A O 1
ATOM 673 N N . TYR A 1 91 ? 8.547 -6.872 -19.013 1.00 88.88 91 TYR A N 1
ATOM 674 C CA . TYR A 1 91 ? 7.606 -6.663 -20.122 1.00 88.88 91 TYR A CA 1
ATOM 675 C C . TYR A 1 91 ? 7.579 -5.220 -20.651 1.00 88.88 91 TYR A C 1
ATOM 677 O O . TYR A 1 91 ? 6.946 -4.953 -21.668 1.00 88.88 91 TYR A O 1
ATOM 685 N N . ALA A 1 92 ? 8.251 -4.292 -19.971 1.00 87.25 92 ALA A N 1
ATOM 686 C CA . ALA A 1 92 ? 8.385 -2.883 -20.331 1.00 87.25 92 ALA A CA 1
ATOM 687 C C . ALA A 1 92 ? 9.773 -2.365 -19.897 1.00 87.25 92 ALA A C 1
ATOM 689 O O . ALA A 1 92 ? 9.887 -1.378 -19.167 1.00 87.25 92 ALA A O 1
ATOM 690 N N . SER A 1 93 ? 10.836 -3.070 -20.307 1.00 82.62 93 SER A N 1
ATOM 691 C CA . SER A 1 93 ? 12.221 -2.825 -19.868 1.00 82.62 93 SER A CA 1
ATOM 692 C C . SER A 1 93 ? 12.689 -1.382 -20.074 1.00 82.62 93 SER A C 1
ATOM 694 O O . SER A 1 93 ? 13.483 -0.869 -19.284 1.00 82.62 93 SER A O 1
ATOM 696 N N . ASP A 1 94 ? 12.142 -0.697 -21.079 1.00 85.12 94 ASP A N 1
ATOM 697 C CA . ASP A 1 94 ? 12.441 0.705 -21.386 1.00 85.12 94 ASP A CA 1
ATOM 698 C C . ASP A 1 94 ? 12.107 1.652 -20.219 1.00 85.12 94 ASP A C 1
ATOM 700 O O . ASP A 1 94 ? 12.758 2.680 -20.051 1.00 85.12 94 ASP A O 1
ATOM 704 N N . CYS A 1 95 ? 11.173 1.277 -19.333 1.00 83.75 95 CYS A N 1
ATOM 705 C CA . CYS A 1 95 ? 10.818 2.056 -18.140 1.00 83.75 95 CYS A CA 1
ATOM 706 C C . CYS A 1 95 ? 11.967 2.226 -17.128 1.00 83.75 95 CYS A C 1
ATOM 708 O O . CYS A 1 95 ? 11.939 3.142 -16.292 1.00 83.75 95 CYS A O 1
ATOM 710 N N . PHE A 1 96 ? 12.956 1.330 -17.164 1.00 85.00 96 PHE A N 1
ATOM 711 C CA . PHE A 1 96 ? 14.126 1.350 -16.282 1.00 85.00 96 PHE A CA 1
ATOM 712 C C . PHE A 1 96 ? 15.447 1.505 -17.039 1.00 85.00 96 PHE A C 1
ATOM 714 O O . PHE A 1 96 ? 16.496 1.537 -16.402 1.00 85.00 96 PHE A O 1
ATOM 721 N N . ALA A 1 97 ? 15.407 1.629 -18.370 1.00 83.25 97 ALA A N 1
ATOM 722 C CA . ALA A 1 97 ? 16.603 1.807 -19.187 1.00 83.25 97 ALA A CA 1
ATOM 723 C C . ALA A 1 97 ? 17.279 3.167 -18.941 1.00 83.25 97 ALA A C 1
ATOM 725 O O . ALA A 1 97 ? 18.505 3.245 -18.914 1.00 83.25 97 ALA A O 1
ATOM 726 N N . ASP A 1 98 ? 16.487 4.222 -18.721 1.00 82.19 98 ASP A N 1
ATOM 727 C CA . ASP A 1 98 ? 16.984 5.561 -18.402 1.00 82.19 98 ASP A CA 1
ATOM 728 C C . ASP A 1 98 ? 16.784 5.886 -16.903 1.00 82.19 98 ASP A C 1
ATOM 730 O O . ASP A 1 98 ? 15.638 5.955 -16.427 1.00 82.19 98 ASP A O 1
ATOM 734 N N . PRO A 1 99 ? 17.872 6.133 -16.145 1.00 77.19 99 PRO A N 1
ATOM 735 C CA . PRO A 1 99 ? 17.812 6.556 -14.745 1.00 77.19 99 PRO A CA 1
ATOM 736 C C . PRO A 1 99 ? 17.039 7.862 -14.507 1.00 77.19 99 PRO A C 1
ATOM 738 O O . PRO A 1 99 ? 16.560 8.084 -13.398 1.00 77.19 99 PRO A O 1
ATOM 741 N N . THR A 1 100 ? 16.899 8.721 -15.520 1.00 81.56 100 THR A N 1
ATOM 742 C CA . THR A 1 100 ? 16.183 10.006 -15.433 1.00 81.56 100 THR A CA 1
ATOM 743 C C . THR A 1 100 ? 14.676 9.878 -15.650 1.00 81.56 100 THR A C 1
ATOM 745 O O . THR A 1 100 ? 13.932 10.839 -15.456 1.00 81.56 100 THR A O 1
ATOM 748 N N . THR A 1 101 ? 14.186 8.692 -16.020 1.00 81.81 101 THR A N 1
ATOM 749 C CA . THR A 1 101 ? 12.749 8.464 -16.193 1.00 81.81 101 THR A CA 1
ATOM 750 C C . THR A 1 101 ? 12.068 8.396 -14.830 1.00 81.81 101 THR A C 1
ATOM 752 O O . THR A 1 101 ? 12.233 7.416 -14.107 1.00 81.81 101 THR A O 1
ATOM 755 N N . PHE A 1 102 ? 11.263 9.402 -14.492 1.00 82.44 102 PHE A N 1
ATOM 756 C CA . PHE A 1 102 ? 10.485 9.435 -13.244 1.00 82.44 102 PHE A CA 1
ATOM 757 C C . PHE A 1 102 ? 9.082 8.835 -13.386 1.00 82.44 102 PHE A C 1
ATOM 759 O O . PHE A 1 102 ? 8.525 8.335 -12.414 1.00 82.44 102 PHE A O 1
ATOM 766 N N . TYR A 1 103 ? 8.526 8.845 -14.597 1.00 89.75 103 TYR A N 1
ATOM 767 C CA . TYR A 1 103 ? 7.194 8.331 -14.897 1.00 89.75 103 TYR A CA 1
ATOM 768 C C . TYR A 1 103 ? 7.227 7.496 -16.177 1.00 89.75 103 TYR A C 1
ATOM 770 O O . TYR A 1 103 ? 7.719 7.971 -17.200 1.00 89.75 103 TYR A O 1
ATOM 778 N N . CYS A 1 104 ? 6.701 6.267 -16.128 1.00 91.31 104 CYS A N 1
ATOM 779 C CA . CYS A 1 104 ? 6.615 5.386 -17.294 1.00 91.31 104 CYS A CA 1
ATOM 780 C C . CYS A 1 104 ? 5.160 4.990 -17.602 1.00 91.31 104 CYS A C 1
ATOM 782 O O . CYS A 1 104 ? 4.649 4.036 -17.008 1.00 91.31 104 CYS A O 1
ATOM 784 N N . PRO A 1 105 ? 4.483 5.662 -18.550 1.00 89.44 105 PRO A N 1
ATOM 785 C CA . PRO A 1 105 ? 3.072 5.404 -18.835 1.00 89.44 105 PRO A CA 1
ATOM 786 C C . PRO A 1 105 ? 2.812 3.982 -19.351 1.00 89.44 105 PRO A C 1
ATOM 788 O O . PRO A 1 105 ? 1.829 3.365 -18.952 1.00 89.44 105 PRO A O 1
ATOM 791 N N . GLU A 1 106 ? 3.687 3.428 -20.194 1.00 89.06 106 GLU A N 1
ATOM 792 C CA . GLU A 1 106 ? 3.489 2.079 -20.749 1.00 89.06 106 GLU A CA 1
ATOM 793 C C . GLU A 1 106 ? 3.606 0.990 -19.675 1.00 89.06 106 GLU A C 1
ATOM 795 O O . GLU A 1 106 ? 2.759 0.098 -19.594 1.00 89.06 106 GLU A O 1
ATOM 800 N N . GLY A 1 107 ? 4.591 1.109 -18.780 1.00 90.25 107 GLY A N 1
ATOM 801 C CA . GLY A 1 107 ? 4.734 0.198 -17.647 1.00 90.25 107 GLY A CA 1
ATOM 802 C C . GLY A 1 107 ? 3.565 0.292 -16.668 1.00 90.25 107 GLY A C 1
ATOM 803 O O . GLY A 1 107 ? 3.045 -0.739 -16.244 1.00 90.25 107 GLY A O 1
ATOM 804 N N . VAL A 1 108 ? 3.091 1.510 -16.374 1.00 91.75 108 VAL A N 1
ATOM 805 C CA . VAL A 1 108 ? 1.903 1.739 -15.531 1.00 91.75 108 VAL A CA 1
ATOM 806 C C . VAL A 1 108 ? 0.677 1.050 -16.130 1.00 91.75 108 VAL A C 1
ATOM 808 O O . VAL A 1 108 ? -0.007 0.307 -15.430 1.00 91.75 108 VAL A O 1
ATOM 811 N N . ARG A 1 109 ? 0.414 1.234 -17.431 1.00 91.94 109 ARG A N 1
ATOM 812 C CA . ARG A 1 109 ? -0.735 0.620 -18.123 1.00 91.94 109 ARG A CA 1
ATOM 813 C C . ARG A 1 109 ? -0.690 -0.904 -18.080 1.00 91.94 109 ARG A C 1
ATOM 815 O O . ARG A 1 109 ? -1.727 -1.534 -17.878 1.00 91.94 109 ARG A O 1
ATOM 822 N N . LEU A 1 110 ? 0.499 -1.484 -18.235 1.00 92.00 110 LEU A N 1
ATOM 823 C CA . LEU A 1 110 ? 0.709 -2.925 -18.139 1.00 92.00 110 LEU A CA 1
ATOM 824 C C . LEU A 1 110 ? 0.323 -3.455 -16.748 1.00 92.00 110 LEU A C 1
ATOM 826 O O . LEU A 1 110 ? -0.474 -4.387 -16.637 1.00 92.00 110 LEU A O 1
ATOM 830 N N . VAL A 1 111 ? 0.873 -2.868 -15.681 1.00 94.31 111 VAL A N 1
ATOM 831 C CA . VAL A 1 111 ? 0.652 -3.374 -14.313 1.00 94.31 111 VAL A CA 1
ATOM 832 C C . VAL A 1 111 ? -0.723 -3.017 -13.758 1.00 94.31 111 VAL A C 1
ATOM 834 O O . VAL A 1 111 ? -1.227 -3.720 -12.882 1.00 94.31 111 VAL A O 1
ATOM 837 N N . GLN A 1 112 ? -1.369 -1.974 -14.283 1.00 92.94 112 GLN A N 1
ATOM 838 C CA . GLN A 1 112 ? -2.681 -1.511 -13.834 1.00 92.94 112 GLN A CA 1
ATOM 839 C C . GLN A 1 112 ? -3.751 -2.605 -13.921 1.00 92.94 112 GLN A C 1
ATOM 841 O O . GLN A 1 112 ? -4.576 -2.722 -13.016 1.00 92.94 112 GLN A O 1
ATOM 846 N N . VAL A 1 113 ? -3.723 -3.448 -14.959 1.00 91.44 113 VAL A N 1
ATOM 847 C CA . VAL A 1 113 ? -4.659 -4.581 -15.079 1.00 91.44 113 VAL A CA 1
ATOM 848 C C . VAL A 1 113 ? -4.440 -5.592 -13.951 1.00 91.44 113 VAL A C 1
ATOM 850 O O . VAL A 1 113 ? -5.405 -6.076 -13.362 1.00 91.44 113 VAL A O 1
ATOM 853 N N . GLY A 1 114 ? -3.179 -5.863 -13.604 1.00 92.06 114 GLY A N 1
ATOM 854 C CA . GLY A 1 114 ? -2.820 -6.720 -12.475 1.00 92.06 114 GLY A CA 1
ATOM 855 C C . GLY A 1 114 ? -3.310 -6.154 -11.143 1.00 92.06 114 GLY A C 1
ATOM 856 O O . GLY A 1 114 ? -3.929 -6.880 -10.374 1.00 92.06 114 GLY A O 1
ATOM 857 N N . ILE A 1 115 ? -3.116 -4.851 -10.913 1.00 93.56 115 ILE A N 1
ATOM 858 C CA . ILE A 1 115 ? -3.574 -4.147 -9.701 1.00 93.56 115 ILE A CA 1
ATOM 859 C C . ILE A 1 115 ? -5.105 -4.188 -9.576 1.00 93.56 115 ILE A C 1
ATOM 861 O O . ILE A 1 115 ? -5.643 -4.427 -8.499 1.00 93.56 115 ILE A O 1
ATOM 865 N N . ILE A 1 116 ? -5.837 -3.992 -10.675 1.00 94.75 116 ILE A N 1
ATOM 866 C CA . ILE A 1 116 ? -7.302 -4.122 -10.664 1.00 94.75 116 ILE A CA 1
ATOM 867 C C . ILE A 1 116 ? -7.704 -5.575 -10.373 1.00 94.75 116 ILE A C 1
ATOM 869 O O . ILE A 1 116 ? -8.632 -5.819 -9.602 1.00 94.75 116 ILE A O 1
ATOM 873 N N . GLY A 1 117 ? -6.992 -6.547 -10.949 1.00 95.56 117 GLY A N 1
ATOM 874 C CA . GLY A 1 117 ? -7.210 -7.968 -10.684 1.00 95.56 117 GLY A CA 1
ATOM 875 C C . GLY A 1 117 ? -7.021 -8.329 -9.211 1.00 95.56 117 GLY A C 1
ATOM 876 O O . GLY A 1 117 ? -7.876 -9.003 -8.634 1.00 95.56 117 GLY A O 1
ATOM 877 N N . THR A 1 118 ? -5.953 -7.844 -8.572 1.00 94.56 118 THR A N 1
ATOM 878 C CA . THR A 1 118 ? -5.729 -8.077 -7.141 1.00 94.56 118 THR A CA 1
ATOM 879 C C . THR A 1 118 ? -6.790 -7.397 -6.283 1.00 94.56 118 THR A C 1
ATOM 881 O O . THR A 1 118 ? -7.282 -8.031 -5.355 1.00 94.56 118 THR A O 1
ATOM 884 N N . ALA A 1 119 ? -7.243 -6.189 -6.634 1.00 93.38 119 ALA A N 1
ATOM 885 C CA . ALA A 1 119 ? -8.340 -5.522 -5.930 1.00 93.38 119 ALA A CA 1
ATOM 886 C C . ALA A 1 119 ? -9.641 -6.349 -5.956 1.00 93.38 119 ALA A C 1
ATOM 888 O O . ALA A 1 119 ? -10.321 -6.487 -4.939 1.00 93.38 119 ALA A O 1
ATOM 889 N N . VAL A 1 120 ? -9.978 -6.960 -7.099 1.00 96.88 120 VAL A N 1
ATOM 890 C CA . VAL A 1 120 ? -11.134 -7.870 -7.196 1.00 96.88 120 VAL A CA 1
ATOM 891 C C . VAL A 1 120 ? -10.939 -9.096 -6.305 1.00 96.88 120 VAL A C 1
ATOM 893 O O . VAL A 1 120 ? -11.859 -9.483 -5.583 1.00 96.88 120 VAL A O 1
ATOM 896 N N . VAL A 1 121 ? -9.747 -9.694 -6.311 1.00 96.56 121 VAL A N 1
ATOM 897 C CA . VAL A 1 121 ? -9.425 -10.844 -5.452 1.00 96.56 121 VAL A CA 1
ATOM 898 C C . VAL A 1 121 ? -9.533 -10.478 -3.968 1.00 96.56 121 VAL A C 1
ATOM 900 O O . VAL A 1 121 ? -10.137 -11.229 -3.205 1.00 96.56 121 VAL A O 1
ATOM 903 N N . GLU A 1 122 ? -9.026 -9.318 -3.555 1.00 93.94 122 GLU A N 1
ATOM 904 C CA . GLU A 1 122 ? -9.118 -8.817 -2.178 1.00 93.94 122 GLU A CA 1
ATOM 905 C C . GLU A 1 122 ? -10.579 -8.616 -1.742 1.00 93.94 122 GLU A C 1
ATOM 907 O O . GLU A 1 122 ? -10.954 -9.025 -0.641 1.00 93.94 122 GLU A O 1
ATOM 912 N N . ILE A 1 123 ? -11.439 -8.088 -2.623 1.00 94.94 123 ILE A N 1
ATOM 913 C CA . ILE A 1 123 ? -12.886 -7.981 -2.372 1.00 94.94 123 ILE A CA 1
ATOM 914 C C . ILE A 1 123 ? -13.513 -9.369 -2.190 1.00 94.94 123 ILE A C 1
ATOM 916 O O . ILE A 1 123 ? -14.276 -9.581 -1.245 1.00 94.94 123 ILE A O 1
ATOM 920 N N . LEU A 1 124 ? -13.191 -10.332 -3.059 1.00 96.75 124 LEU A N 1
ATOM 921 C CA . LEU A 1 124 ? -13.716 -11.699 -2.961 1.00 96.75 124 LEU A CA 1
ATOM 922 C C . LEU A 1 124 ? -13.275 -12.391 -1.668 1.00 96.75 124 LEU A C 1
ATOM 924 O O . LEU A 1 124 ? -14.092 -13.042 -1.014 1.00 96.75 124 LEU A O 1
ATOM 928 N N . ILE A 1 125 ? -12.014 -12.217 -1.267 1.00 94.69 125 ILE A N 1
ATOM 929 C CA . ILE A 1 125 ? -11.491 -12.718 0.009 1.00 94.69 125 ILE A CA 1
ATOM 930 C C . ILE A 1 125 ? -12.222 -12.047 1.176 1.00 94.69 125 ILE A C 1
ATOM 932 O O . ILE A 1 125 ? -12.644 -12.737 2.102 1.00 94.69 125 ILE A O 1
ATOM 936 N N . GLY A 1 126 ? -12.450 -10.733 1.121 1.00 93.44 126 GLY A N 1
ATOM 937 C CA . GLY A 1 126 ? -13.237 -10.010 2.122 1.00 93.44 126 GLY A CA 1
ATOM 938 C C . GLY A 1 126 ? -14.653 -10.576 2.273 1.00 93.44 126 GLY A C 1
ATOM 939 O O . GLY A 1 126 ? -15.082 -10.895 3.384 1.00 93.44 126 GLY A O 1
ATOM 940 N N . LEU A 1 127 ? -15.358 -10.795 1.159 1.00 95.00 127 LEU A N 1
ATOM 941 C CA . LEU A 1 127 ? -16.692 -11.410 1.149 1.00 95.00 127 LEU A CA 1
ATOM 942 C C . LEU A 1 127 ? -16.678 -12.854 1.666 1.00 95.00 127 LEU A C 1
ATOM 944 O O . LEU A 1 127 ? -17.626 -13.283 2.328 1.00 95.00 127 LEU A O 1
ATOM 948 N N . LEU A 1 128 ? -15.617 -13.611 1.382 1.00 94.69 128 LEU A N 1
ATOM 949 C CA . LEU A 1 128 ? -15.433 -14.953 1.921 1.00 94.69 128 LEU A CA 1
ATOM 950 C C . LEU A 1 128 ? -15.269 -14.909 3.444 1.00 94.69 128 LEU A C 1
ATOM 952 O O . LEU A 1 128 ? -15.983 -15.631 4.139 1.00 94.69 128 LEU A O 1
ATOM 956 N N . ILE A 1 129 ? -14.404 -14.031 3.964 1.00 94.56 129 ILE A N 1
ATOM 957 C CA . ILE A 1 129 ? -14.164 -13.837 5.405 1.00 94.56 129 ILE A CA 1
ATOM 958 C C . ILE A 1 129 ? -15.462 -13.467 6.129 1.00 94.56 129 ILE A C 1
ATOM 960 O O . ILE A 1 129 ? -15.738 -14.006 7.202 1.00 94.56 129 ILE A O 1
ATOM 964 N N . MET A 1 130 ? -16.302 -12.619 5.526 1.00 92.12 130 MET A N 1
ATOM 965 C CA . MET A 1 130 ? -17.617 -12.278 6.080 1.00 92.12 130 MET A CA 1
ATOM 966 C C . MET A 1 130 ? -18.531 -13.500 6.259 1.00 92.12 130 MET A C 1
ATOM 968 O O . MET A 1 130 ? -19.367 -13.492 7.160 1.00 92.12 130 MET A O 1
ATOM 972 N N . ARG A 1 131 ? -18.380 -14.551 5.438 1.00 93.88 131 ARG A N 1
ATOM 973 C CA . ARG A 1 131 ? -19.174 -15.788 5.543 1.00 93.88 131 ARG A CA 1
ATOM 974 C C . ARG A 1 131 ? -18.573 -16.827 6.486 1.00 93.88 131 ARG A C 1
ATOM 976 O O . ARG A 1 131 ? -19.317 -17.452 7.231 1.00 93.88 131 ARG A O 1
ATOM 983 N N . ILE A 1 132 ? -17.256 -17.037 6.442 1.00 93.25 132 ILE A N 1
ATOM 984 C CA . ILE A 1 132 ? -16.574 -18.066 7.256 1.00 93.25 132 ILE A CA 1
ATOM 985 C C . ILE A 1 132 ? -16.281 -17.600 8.689 1.00 93.25 132 ILE A C 1
ATOM 987 O O . ILE A 1 132 ? -16.049 -18.421 9.574 1.00 93.25 132 ILE A O 1
ATOM 991 N N . GLY A 1 133 ? -16.305 -16.287 8.926 1.00 91.62 133 GLY A N 1
ATOM 992 C CA . GLY A 1 133 ? -16.058 -15.677 10.225 1.00 91.62 133 GLY A CA 1
ATOM 993 C C . GLY A 1 133 ? -14.573 -15.494 10.557 1.00 91.62 133 GLY A C 1
ATOM 994 O O . GLY A 1 133 ? -13.680 -16.154 10.024 1.00 91.62 133 GLY A O 1
ATOM 995 N N . LYS A 1 134 ? -14.309 -14.582 11.501 1.00 89.12 134 LYS A N 1
ATOM 996 C CA . LYS A 1 134 ? -12.954 -14.182 11.917 1.00 89.12 134 LYS A CA 1
ATOM 997 C C . LYS A 1 134 ? -12.115 -15.344 12.470 1.00 89.12 134 LYS A C 1
ATOM 999 O O . LYS A 1 134 ? -10.923 -15.409 12.205 1.00 89.12 134 LYS A O 1
ATOM 1004 N N . ALA A 1 135 ? -12.725 -16.287 13.189 1.00 91.12 135 ALA A N 1
ATOM 1005 C CA . ALA A 1 135 ? -11.996 -17.392 13.819 1.00 91.12 135 ALA A CA 1
ATOM 1006 C C . ALA A 1 135 ? -11.273 -18.299 12.803 1.00 91.12 135 ALA A C 1
ATOM 1008 O O . ALA A 1 135 ? -10.186 -18.804 13.082 1.00 91.12 135 ALA A O 1
ATOM 1009 N N . ALA A 1 136 ? -11.855 -18.489 11.614 1.00 90.6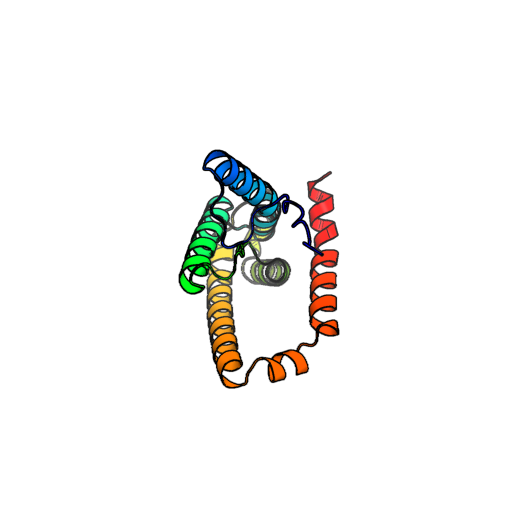9 136 ALA A N 1
ATOM 1010 C CA . ALA A 1 136 ? -11.213 -19.238 10.538 1.00 90.69 136 ALA A CA 1
ATOM 1011 C C . ALA A 1 136 ? -9.996 -18.483 9.977 1.00 90.69 136 ALA A C 1
ATOM 1013 O O . ALA A 1 136 ? -8.957 -19.095 9.730 1.00 90.69 136 ALA A O 1
ATOM 1014 N N . LEU A 1 137 ? -10.108 -17.156 9.839 1.00 89.50 137 LEU A N 1
ATOM 1015 C CA . LEU A 1 137 ? -9.008 -16.292 9.409 1.00 89.50 137 LEU A CA 1
ATOM 1016 C C . LEU A 1 137 ? -7.858 -16.308 10.420 1.00 89.50 137 LEU A C 1
ATOM 1018 O O . LEU A 1 137 ? -6.721 -16.524 10.020 1.00 89.50 137 LEU A O 1
ATOM 1022 N N . ASP A 1 138 ? -8.150 -16.164 11.713 1.00 90.81 138 ASP A N 1
ATOM 1023 C CA . ASP A 1 138 ? -7.132 -16.164 12.773 1.00 90.81 138 ASP A CA 1
ATOM 1024 C C . ASP A 1 138 ? -6.388 -17.513 12.860 1.00 90.81 138 ASP A C 1
ATOM 1026 O O . ASP A 1 138 ? -5.219 -17.561 13.243 1.00 90.81 138 ASP A O 1
ATOM 1030 N N . LYS A 1 139 ? -7.037 -18.620 12.467 1.00 92.19 139 LYS A N 1
ATOM 1031 C CA . LYS A 1 139 ? -6.403 -19.945 12.370 1.00 92.19 139 LYS A CA 1
ATOM 1032 C C . LYS A 1 139 ? -5.514 -20.085 11.132 1.00 92.19 139 LYS A C 1
ATOM 1034 O O . LYS A 1 139 ? -4.483 -20.748 11.207 1.00 92.19 139 LYS A O 1
ATOM 1039 N N . ALA A 1 140 ? -5.920 -19.505 10.003 1.00 91.94 140 ALA A N 1
ATOM 1040 C CA . ALA A 1 140 ? -5.162 -19.554 8.753 1.00 91.94 140 ALA A CA 1
ATOM 1041 C C . ALA A 1 140 ? -3.975 -18.575 8.747 1.00 91.94 140 ALA A C 1
ATOM 1043 O O . ALA A 1 140 ? -2.900 -18.907 8.255 1.00 91.94 140 ALA A O 1
ATOM 1044 N N . LEU A 1 141 ? -4.169 -17.382 9.312 1.00 91.94 141 LEU A N 1
ATOM 1045 C CA . LEU A 1 141 ? -3.204 -16.286 9.370 1.00 91.94 141 LEU A CA 1
ATOM 1046 C C . LEU A 1 141 ? -3.015 -15.812 10.822 1.00 91.94 141 LEU A C 1
ATOM 1048 O O . LEU A 1 141 ? -3.361 -14.676 11.155 1.00 91.94 141 LEU A O 1
ATOM 1052 N N . PRO A 1 142 ? -2.468 -16.665 11.710 1.00 93.75 142 PRO A N 1
ATOM 1053 C CA . PRO A 1 142 ? -2.222 -16.287 13.091 1.00 93.75 142 PRO A CA 1
ATOM 1054 C C . PRO A 1 142 ? -1.207 -15.132 13.191 1.00 93.75 142 PRO A C 1
ATOM 1056 O O . PRO A 1 142 ? -0.382 -14.953 12.287 1.00 93.75 142 PRO A O 1
ATOM 1059 N N . PRO A 1 143 ? -1.190 -14.391 14.318 1.00 91.88 143 PRO A N 1
ATOM 1060 C CA . PRO A 1 143 ? -0.317 -13.228 14.517 1.00 91.88 143 PRO A CA 1
ATOM 1061 C C . PRO A 1 143 ? 1.173 -13.500 14.290 1.00 91.88 143 PRO A C 1
ATOM 1063 O O . PRO A 1 143 ? 1.904 -12.621 13.842 1.00 91.88 143 PRO A O 1
ATOM 1066 N N . ILE A 1 144 ? 1.622 -14.728 14.570 1.00 94.00 144 ILE A N 1
ATOM 1067 C CA . ILE A 1 144 ? 3.005 -15.145 14.331 1.00 94.00 144 ILE A CA 1
ATOM 1068 C C . ILE A 1 144 ? 3.366 -15.131 12.839 1.00 94.00 144 ILE A C 1
ATOM 1070 O O . ILE A 1 144 ? 4.495 -14.814 12.497 1.00 94.00 144 ILE A O 1
ATOM 1074 N N . ILE A 1 145 ? 2.418 -15.408 11.938 1.00 94.31 145 ILE A N 1
ATOM 1075 C CA . ILE A 1 145 ? 2.657 -15.368 10.489 1.00 94.31 145 ILE A CA 1
ATOM 1076 C C . ILE A 1 145 ? 2.532 -13.934 9.980 1.00 94.31 145 ILE A C 1
ATOM 1078 O O . ILE A 1 145 ? 3.438 -13.434 9.316 1.00 94.31 145 ILE A O 1
ATOM 1082 N N . THR A 1 146 ? 1.432 -13.253 10.305 1.00 91.88 146 THR A N 1
ATOM 1083 C CA . THR A 1 146 ? 1.167 -11.900 9.790 1.00 91.88 146 THR A CA 1
ATOM 1084 C C . THR A 1 146 ? 2.201 -10.887 10.278 1.00 91.88 146 THR A C 1
ATOM 1086 O O . THR A 1 146 ? 2.684 -10.080 9.485 1.00 91.88 146 THR A O 1
ATOM 1089 N N . GLY A 1 147 ? 2.617 -10.980 11.545 1.00 93.06 147 GLY A N 1
ATOM 1090 C CA . GLY A 1 147 ? 3.683 -10.155 12.111 1.00 93.06 147 GLY A CA 1
ATOM 1091 C C . GLY A 1 147 ? 5.041 -10.418 11.460 1.00 93.06 147 GLY A C 1
ATOM 1092 O O . GLY A 1 147 ? 5.720 -9.472 11.064 1.00 93.06 147 GLY A O 1
ATOM 1093 N N . SER A 1 148 ? 5.427 -11.686 11.278 1.00 93.94 148 SER A N 1
ATOM 1094 C CA . SER A 1 148 ? 6.688 -12.029 10.608 1.00 93.94 148 SER A CA 1
ATOM 1095 C C . SER A 1 148 ? 6.731 -11.538 9.162 1.00 93.94 148 SER A C 1
ATOM 1097 O O . SER A 1 148 ? 7.740 -10.971 8.748 1.00 93.94 148 SER A O 1
ATOM 1099 N N . VAL A 1 149 ? 5.638 -11.680 8.406 1.00 91.94 149 VAL A N 1
ATOM 1100 C CA . VAL A 1 149 ? 5.551 -11.161 7.030 1.00 91.94 149 VAL A CA 1
ATOM 1101 C C . VAL A 1 149 ? 5.676 -9.635 7.009 1.00 91.94 149 VAL A C 1
ATOM 1103 O O . VAL A 1 149 ? 6.431 -9.100 6.198 1.00 91.94 149 VAL A O 1
ATOM 1106 N N . ALA A 1 150 ? 5.008 -8.928 7.927 1.00 89.69 150 ALA A N 1
ATOM 1107 C CA . ALA A 1 150 ? 5.107 -7.471 8.026 1.00 89.69 150 ALA A CA 1
ATOM 1108 C C . ALA A 1 150 ? 6.543 -6.998 8.318 1.00 89.69 150 ALA A C 1
ATOM 1110 O O . ALA A 1 150 ? 7.019 -6.054 7.685 1.00 89.69 150 ALA A O 1
ATOM 1111 N N . ILE A 1 151 ? 7.261 -7.683 9.218 1.00 92.31 151 ILE A N 1
ATOM 1112 C CA . ILE A 1 151 ? 8.670 -7.385 9.524 1.00 92.31 151 ILE A CA 1
ATOM 1113 C C . ILE A 1 151 ? 9.547 -7.591 8.288 1.00 92.31 151 ILE A C 1
ATOM 1115 O O . ILE A 1 151 ? 10.362 -6.727 7.974 1.00 92.31 151 ILE A O 1
ATOM 1119 N N . VAL A 1 152 ? 9.372 -8.700 7.563 1.00 90.88 152 VAL A N 1
ATOM 1120 C CA . VAL A 1 152 ? 10.162 -8.993 6.355 1.00 90.88 152 VAL A CA 1
ATOM 1121 C C . VAL A 1 152 ? 9.956 -7.921 5.285 1.00 90.88 152 VAL A C 1
ATOM 1123 O O . VAL A 1 152 ? 10.938 -7.449 4.717 1.00 90.88 152 VAL A O 1
ATOM 1126 N N . ILE A 1 153 ? 8.713 -7.487 5.049 1.00 87.62 153 ILE A N 1
ATOM 1127 C CA . ILE A 1 153 ? 8.418 -6.397 4.104 1.00 87.62 153 ILE A CA 1
ATOM 1128 C C . ILE A 1 153 ? 9.112 -5.100 4.545 1.00 87.62 153 ILE A C 1
ATOM 1130 O O . ILE A 1 153 ? 9.741 -4.432 3.726 1.00 87.62 153 ILE A O 1
ATOM 1134 N N . GLY A 1 154 ? 9.045 -4.760 5.836 1.00 86.75 154 GLY A N 1
ATOM 1135 C CA . GLY A 1 154 ? 9.699 -3.566 6.378 1.00 86.75 154 GLY A CA 1
ATOM 1136 C C . GLY A 1 154 ? 11.223 -3.596 6.228 1.00 86.75 154 GLY A C 1
ATOM 1137 O O . GLY A 1 154 ? 11.816 -2.637 5.738 1.00 86.75 154 GLY A O 1
ATOM 1138 N N . VAL A 1 155 ? 11.864 -4.712 6.589 1.00 89.00 155 VAL A N 1
ATOM 1139 C CA . VAL A 1 155 ? 13.324 -4.885 6.482 1.00 89.00 155 VAL A CA 1
ATOM 1140 C C . VAL A 1 155 ? 13.781 -4.876 5.023 1.00 89.00 155 VAL A C 1
ATOM 1142 O O . VAL A 1 155 ? 14.788 -4.242 4.713 1.00 89.00 155 VAL A O 1
ATOM 1145 N N . ALA A 1 156 ? 13.027 -5.503 4.113 1.00 83.44 156 ALA A N 1
ATOM 1146 C CA . ALA A 1 156 ? 13.340 -5.509 2.683 1.00 83.44 156 ALA A CA 1
ATOM 1147 C C . ALA A 1 156 ? 13.389 -4.096 2.072 1.00 83.44 156 ALA A C 1
ATOM 1149 O O . ALA A 1 156 ? 14.085 -3.874 1.084 1.00 83.44 156 ALA A O 1
ATOM 1150 N N . LEU A 1 157 ? 12.680 -3.135 2.669 1.00 77.88 157 LEU A N 1
ATOM 1151 C CA . LEU A 1 157 ? 12.564 -1.765 2.167 1.00 77.88 157 LEU A CA 1
ATOM 1152 C C . LEU A 1 157 ? 13.384 -0.747 2.959 1.00 77.88 157 LEU A C 1
ATOM 1154 O O . LEU A 1 157 ? 13.566 0.379 2.496 1.00 77.88 157 LEU A O 1
ATOM 1158 N N . ALA A 1 158 ? 13.946 -1.147 4.100 1.00 84.25 158 ALA A N 1
ATOM 1159 C CA . ALA A 1 158 ? 14.838 -0.305 4.888 1.00 84.25 158 ALA A CA 1
ATOM 1160 C C . ALA A 1 158 ? 16.032 0.195 4.056 1.00 84.25 158 ALA A C 1
ATOM 1162 O O . ALA A 1 158 ? 16.397 1.363 4.148 1.00 84.25 158 ALA A O 1
ATOM 1163 N N . GLY A 1 159 ? 16.592 -0.653 3.183 1.00 80.31 159 GLY A N 1
ATOM 1164 C CA . GLY A 1 159 ? 17.691 -0.264 2.291 1.00 80.31 159 GLY A CA 1
ATOM 1165 C C . GLY A 1 159 ? 17.305 0.837 1.297 1.00 80.31 159 GLY A C 1
ATOM 1166 O O . GLY A 1 159 ? 18.056 1.792 1.116 1.00 80.31 159 GLY A O 1
ATOM 1167 N N . ALA A 1 160 ? 16.110 0.751 0.703 1.00 76.31 160 ALA A N 1
ATOM 1168 C CA . ALA A 1 160 ? 15.612 1.783 -0.205 1.00 76.31 160 ALA A CA 1
ATOM 1169 C C . ALA A 1 160 ? 15.392 3.118 0.524 1.00 76.31 160 ALA A C 1
ATOM 1171 O O . ALA A 1 160 ? 15.737 4.169 -0.008 1.00 76.31 160 ALA A O 1
ATOM 1172 N N . ALA A 1 161 ? 14.875 3.076 1.755 1.00 74.69 161 ALA A N 1
ATOM 1173 C CA . ALA A 1 161 ? 14.695 4.268 2.580 1.00 74.69 161 ALA A CA 1
ATOM 1174 C C . ALA A 1 161 ? 16.032 4.940 2.943 1.00 74.69 161 ALA A C 1
ATOM 1176 O O . ALA A 1 161 ? 16.150 6.158 2.825 1.00 74.69 161 ALA A O 1
ATOM 1177 N N . LEU A 1 162 ? 17.046 4.160 3.338 1.00 83.88 162 LEU A N 1
ATOM 1178 C CA . LEU A 1 162 ? 18.373 4.679 3.691 1.00 83.88 162 LEU A CA 1
ATOM 1179 C C . LEU A 1 162 ? 19.067 5.360 2.505 1.00 83.88 162 LEU A C 1
ATOM 1181 O O . LEU A 1 162 ? 19.636 6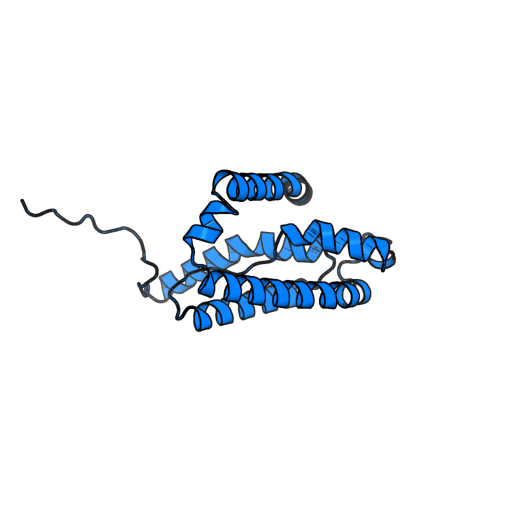.433 2.675 1.00 83.88 162 LEU A O 1
ATOM 1185 N N . ASN A 1 163 ? 18.970 4.783 1.305 1.00 78.75 163 ASN A N 1
ATOM 1186 C CA . ASN A 1 163 ? 19.614 5.323 0.103 1.00 78.75 163 ASN A CA 1
ATOM 1187 C C . ASN A 1 163 ? 19.067 6.683 -0.352 1.00 78.75 163 ASN A C 1
ATOM 1189 O O . ASN A 1 163 ? 19.741 7.369 -1.107 1.00 78.75 163 ASN A O 1
ATOM 1193 N N . MET A 1 164 ? 17.855 7.060 0.060 1.00 69.50 164 MET A N 1
ATOM 1194 C CA . MET A 1 164 ? 17.274 8.370 -0.269 1.00 69.50 164 MET A CA 1
ATOM 1195 C C . MET A 1 164 ? 17.450 9.411 0.838 1.00 69.50 164 MET A C 1
ATOM 1197 O O . MET A 1 164 ? 17.200 10.590 0.606 1.00 69.50 164 MET A O 1
ATOM 1201 N N . ALA A 1 165 ? 17.757 8.968 2.060 1.00 70.25 165 ALA A N 1
ATOM 1202 C CA . ALA A 1 165 ? 18.012 9.859 3.188 1.00 70.25 165 ALA A CA 1
ATOM 1203 C C . ALA A 1 165 ? 19.457 10.385 3.193 1.00 70.25 165 ALA A C 1
ATOM 1205 O O . ALA A 1 165 ? 19.724 11.399 3.839 1.00 70.25 165 ALA A O 1
ATOM 1206 N N . ALA A 1 166 ? 20.363 9.669 2.518 1.00 56.44 166 ALA A N 1
ATOM 1207 C CA . ALA A 1 166 ? 21.737 10.079 2.242 1.00 56.44 166 ALA A CA 1
ATOM 1208 C C . ALA A 1 166 ? 21.796 11.039 1.046 1.00 56.44 166 ALA A C 1
ATOM 1210 O O . ALA A 1 166 ? 22.611 11.985 1.117 1.00 56.44 166 ALA A O 1
#

Radius of gyration: 19.84 Å; chains: 1; bounding box: 41×44×68 Å

Secondary structure (DSSP, 8-state):
--------SS--TT----HHHHHHHHHHHHHHHHHHHHHHHHHHT--HHHHHHHHHHHHHHHHHHTTT-S-------TTHHHHHHHHHHHH-THHHHSTT----HHHHHHHHHHHHHHHHHHHHHHHHHHHH-HHHHHHHS-HHHHHHHHHHHHHHHHHHHHHHH-